Protein AF-X1PV96-F1 (afdb_monomer)

Mean predicted aligned error: 12.34 Å

Nearest PDB structures (foldseek):
  2ehb-assembly1_D  TM=5.272E-01  e=1.083E-01  Arabidopsis thaliana
  1r57-assembly1_A  TM=3.924E-01  e=1.985E-01  Staphylococcus aureus
  1p32-assembly1_B  TM=3.734E-01  e=6.278E-01  Homo sapiens

Structure (mmCIF, N/CA/C/O backbone):
data_AF-X1PV96-F1
#
_entry.id   AF-X1PV96-F1
#
loop_
_atom_site.group_PDB
_atom_site.id
_atom_site.type_symbol
_atom_site.label_atom_id
_atom_site.label_alt_id
_atom_site.label_comp_id
_atom_site.label_asym_id
_atom_site.label_entity_id
_atom_site.label_seq_id
_atom_site.pdbx_PDB_ins_code
_atom_site.Cartn_x
_atom_site.Cartn_y
_atom_site.Cartn_z
_atom_site.occupancy
_atom_site.B_iso_or_equiv
_atom_site.auth_seq_id
_atom_site.auth_comp_id
_atom_site.auth_asym_id
_atom_site.auth_atom_id
_atom_site.pdbx_PDB_model_num
ATOM 1 N N . MET A 1 1 ? -42.985 17.518 -1.057 1.00 52.91 1 MET A N 1
ATOM 2 C CA . MET A 1 1 ? -43.336 16.967 0.273 1.00 52.91 1 MET A CA 1
ATOM 3 C C . MET A 1 1 ? -44.285 15.797 0.050 1.00 52.91 1 MET A C 1
ATOM 5 O O . MET A 1 1 ? -45.274 16.001 -0.640 1.00 52.91 1 MET A O 1
ATOM 9 N N . PRO A 1 2 ? -43.955 14.586 0.529 1.00 46.47 2 PRO A N 1
ATOM 10 C CA . PRO A 1 2 ? -44.443 14.231 1.859 1.00 46.47 2 PRO A CA 1
ATOM 11 C C . PRO A 1 2 ? -43.396 13.518 2.732 1.00 46.47 2 PRO A C 1
ATOM 13 O O . PRO A 1 2 ? -42.941 12.413 2.453 1.00 46.47 2 PRO A O 1
ATOM 16 N N . LEU A 1 3 ? -43.103 14.164 3.860 1.00 42.53 3 LEU A N 1
ATOM 17 C CA . LEU A 1 3 ? -42.379 13.685 5.042 1.00 42.53 3 LEU A CA 1
ATOM 18 C C . LEU A 1 3 ? -43.178 12.608 5.811 1.00 42.53 3 LEU A C 1
ATOM 20 O O . LEU A 1 3 ? -43.416 12.738 7.008 1.00 42.53 3 LEU A O 1
ATOM 24 N N . ARG A 1 4 ? -43.664 11.564 5.128 1.00 43.56 4 ARG A N 1
ATOM 25 C CA . ARG A 1 4 ? -44.474 10.501 5.759 1.00 43.56 4 ARG A CA 1
ATOM 26 C C . ARG A 1 4 ? -43.895 9.090 5.659 1.00 43.56 4 ARG A C 1
ATOM 28 O O . ARG A 1 4 ? -44.400 8.212 6.342 1.00 43.56 4 ARG A O 1
ATOM 35 N N . ALA A 1 5 ? -42.821 8.871 4.899 1.00 43.62 5 ALA A N 1
ATOM 36 C CA . ALA A 1 5 ? -42.266 7.526 4.701 1.00 43.62 5 ALA A CA 1
ATOM 37 C C . ALA A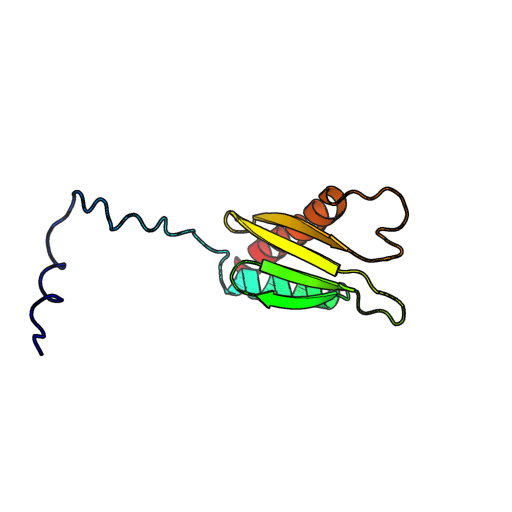 1 5 ? -41.125 7.138 5.667 1.00 43.62 5 ALA A C 1
ATOM 39 O O . ALA A 1 5 ? -40.797 5.965 5.771 1.00 43.62 5 ALA A O 1
ATOM 40 N N . ILE A 1 6 ? -40.526 8.083 6.402 1.00 46.44 6 ILE A N 1
ATOM 41 C CA . ILE A 1 6 ? -39.312 7.808 7.206 1.00 46.44 6 ILE A CA 1
ATOM 42 C C . ILE A 1 6 ? -39.639 7.385 8.658 1.00 46.44 6 ILE A C 1
ATOM 44 O O . ILE A 1 6 ? -38.775 6.915 9.390 1.00 46.44 6 ILE A O 1
ATOM 48 N N . LEU A 1 7 ? -40.902 7.477 9.088 1.00 39.41 7 LEU A N 1
ATOM 49 C CA . LEU A 1 7 ? -41.292 7.286 10.494 1.00 39.41 7 LEU A CA 1
ATOM 50 C C . LEU A 1 7 ? -41.860 5.900 10.856 1.00 39.41 7 LEU A C 1
ATOM 52 O O . LEU A 1 7 ? -42.328 5.731 11.977 1.00 39.41 7 LEU A O 1
ATOM 56 N N . GLN A 1 8 ? -41.789 4.895 9.975 1.00 43.62 8 GLN A N 1
ATOM 57 C CA . GLN A 1 8 ? -42.305 3.542 10.267 1.00 43.62 8 GLN A CA 1
ATOM 58 C C . GLN A 1 8 ? -41.254 2.425 10.395 1.00 43.62 8 GLN A C 1
ATOM 60 O O . GLN A 1 8 ? -41.626 1.289 10.667 1.00 43.62 8 GLN A O 1
ATOM 65 N N . CYS A 1 9 ? -39.952 2.723 10.324 1.00 42.25 9 CYS A N 1
ATOM 66 C CA . CYS A 1 9 ? -38.887 1.723 10.536 1.00 42.25 9 CYS A CA 1
ATOM 67 C C . CYS A 1 9 ? -38.238 1.782 11.931 1.00 42.25 9 CYS A C 1
ATOM 69 O O . CYS A 1 9 ? -37.070 1.453 12.113 1.00 42.25 9 CYS A O 1
ATOM 71 N N . ARG A 1 10 ? -38.992 2.191 12.950 1.00 45.91 10 ARG A N 1
ATOM 72 C CA . ARG A 1 10 ? -38.642 1.960 14.356 1.00 45.91 10 ARG A CA 1
ATOM 73 C C . ARG A 1 10 ? -39.819 1.238 14.978 1.00 45.91 10 ARG A C 1
ATOM 75 O O . ARG A 1 10 ? -40.777 1.930 15.283 1.00 45.91 10 ARG A O 1
ATOM 82 N N . LEU A 1 11 ? -39.776 -0.094 15.114 1.00 44.53 11 LEU A N 1
ATOM 83 C CA . LEU A 1 11 ? -40.365 -0.833 16.257 1.00 44.53 11 LEU A CA 1
ATOM 84 C C . LEU A 1 11 ? -40.535 -2.349 16.079 1.00 44.53 11 LEU A C 1
ATOM 86 O O . LEU A 1 11 ? -40.898 -2.988 17.060 1.00 44.53 11 LEU A O 1
ATOM 90 N N . SER A 1 12 ? -40.254 -2.971 14.930 1.00 40.78 12 SER A N 1
ATOM 91 C CA . SER A 1 12 ? -40.444 -4.426 14.818 1.00 40.78 12 SER A CA 1
ATOM 92 C C . SER A 1 12 ? -39.157 -5.161 14.472 1.00 40.78 12 SER A C 1
ATOM 94 O O . SER A 1 12 ? -38.564 -4.973 13.413 1.00 40.78 12 SER A O 1
ATOM 96 N N . GLN A 1 13 ? -38.718 -5.984 15.421 1.00 49.41 13 GLN A N 1
ATOM 97 C CA . GLN A 1 13 ? -37.747 -7.041 15.205 1.00 49.41 13 GLN A CA 1
ATOM 98 C C . GLN A 1 13 ? -38.187 -7.919 14.028 1.00 49.41 13 GLN A C 1
ATOM 100 O O . GLN A 1 13 ? -39.335 -8.341 13.978 1.00 49.41 13 GLN A O 1
ATOM 105 N N . ARG A 1 14 ? -37.209 -8.287 13.191 1.00 46.50 14 ARG A N 1
ATOM 106 C CA . ARG A 1 14 ? -37.218 -9.474 12.322 1.00 46.50 14 ARG A CA 1
ATOM 107 C C . ARG A 1 14 ? -38.298 -9.498 11.226 1.00 46.50 14 ARG A C 1
ATOM 109 O O . ARG A 1 14 ? -39.421 -9.901 11.477 1.00 46.50 14 ARG A O 1
ATOM 116 N N . ILE A 1 15 ? -37.855 -9.252 9.985 1.00 46.34 15 ILE A N 1
ATOM 117 C CA . ILE A 1 15 ? -37.934 -10.172 8.821 1.00 46.34 15 ILE A CA 1
ATOM 118 C C . ILE A 1 15 ? -38.184 -9.422 7.495 1.00 46.34 15 ILE A C 1
ATOM 120 O O . ILE A 1 15 ? -39.180 -8.735 7.319 1.00 46.34 15 ILE A O 1
ATOM 124 N N . GLN A 1 16 ? -37.251 -9.652 6.560 1.00 41.25 16 GLN A N 1
ATOM 125 C CA . GLN A 1 16 ? -37.386 -9.585 5.097 1.00 41.25 16 GLN A CA 1
ATOM 126 C C . GLN A 1 16 ? -37.761 -8.241 4.461 1.00 41.25 16 GLN A C 1
ATOM 128 O O . GLN A 1 16 ? -38.862 -8.052 3.957 1.00 41.25 16 GLN A O 1
ATOM 133 N N . CYS A 1 17 ? -36.761 -7.379 4.293 1.00 41.53 17 CYS A N 1
ATOM 134 C CA . CYS A 1 17 ? -36.670 -6.621 3.051 1.00 41.53 17 CYS A CA 1
ATOM 135 C C . CYS A 1 17 ? -35.576 -7.271 2.199 1.00 41.53 17 CYS A C 1
ATOM 137 O O . CYS A 1 17 ? -34.401 -7.198 2.553 1.00 41.53 17 CYS A O 1
ATOM 139 N N . SER A 1 18 ? -35.949 -7.909 1.088 1.00 47.19 18 SER A N 1
ATOM 140 C CA . SER A 1 18 ? -34.992 -8.492 0.136 1.00 47.19 18 SER 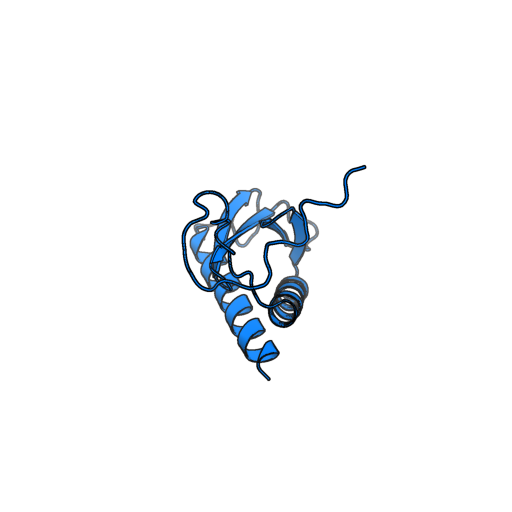A CA 1
ATOM 141 C C . SER A 1 18 ? -34.204 -7.448 -0.666 1.00 47.19 18 SER A C 1
ATOM 143 O O . SER A 1 18 ? -33.433 -7.799 -1.551 1.00 47.19 18 SER A O 1
ATOM 145 N N . GLN A 1 19 ? -34.425 -6.162 -0.375 1.00 45.25 19 GLN A N 1
ATOM 146 C CA . GLN A 1 19 ? -33.728 -5.008 -0.945 1.00 45.25 19 GLN A CA 1
ATOM 147 C C . GLN A 1 19 ? -32.864 -4.260 0.083 1.00 45.25 19 GLN A C 1
ATOM 149 O O . GLN A 1 19 ? -32.216 -3.293 -0.289 1.00 45.25 19 GLN A O 1
ATOM 154 N N . CYS A 1 20 ? -32.835 -4.684 1.355 1.00 47.09 20 CYS A N 1
ATOM 155 C CA . CYS A 1 20 ? -31.977 -4.075 2.385 1.00 47.09 20 CYS A CA 1
ATOM 156 C C . CYS A 1 20 ? -30.724 -4.904 2.696 1.00 47.09 20 CYS A C 1
ATOM 158 O O . CYS A 1 20 ? -30.032 -4.618 3.668 1.00 47.09 20 CYS A O 1
ATOM 160 N N . TRP A 1 21 ? -30.427 -5.923 1.889 1.00 43.84 21 TRP A N 1
ATOM 161 C CA . TRP A 1 21 ? -29.127 -6.590 1.902 1.00 43.84 21 TRP A CA 1
ATOM 162 C C . TRP A 1 21 ? -28.155 -5.827 1.004 1.00 43.84 21 TRP A C 1
ATOM 164 O O . TRP A 1 21 ? -27.595 -6.384 0.065 1.00 43.84 21 TRP A O 1
ATOM 174 N N . GLU A 1 22 ? -27.953 -4.540 1.281 1.00 48.25 22 GLU A N 1
ATOM 175 C CA . GLU A 1 22 ? -26.602 -4.037 1.070 1.00 48.25 22 GLU A CA 1
ATOM 176 C C . GLU A 1 22 ? -25.760 -4.878 2.026 1.00 48.25 22 GLU A C 1
ATOM 178 O O . GLU A 1 22 ? -25.922 -4.789 3.244 1.00 48.25 22 GLU A O 1
ATOM 183 N N . GLU A 1 23 ? -24.995 -5.822 1.472 1.00 48.72 23 GLU A N 1
ATOM 184 C CA . GLU A 1 23 ? -23.882 -6.428 2.184 1.00 48.72 23 GLU A CA 1
ATOM 185 C C . GLU A 1 23 ? -23.115 -5.250 2.765 1.00 48.72 23 GLU A C 1
ATOM 187 O O . GLU A 1 23 ? -22.474 -4.499 2.029 1.00 48.72 23 GLU A O 1
ATOM 192 N N . VAL A 1 24 ? -23.280 -5.012 4.067 1.00 51.75 24 VAL A N 1
ATOM 193 C CA . VAL A 1 24 ? -22.445 -4.065 4.784 1.00 51.75 24 VAL A CA 1
ATOM 194 C C . VAL A 1 24 ? -21.078 -4.717 4.718 1.00 51.75 24 VAL A C 1
ATOM 196 O O . VAL A 1 24 ? -20.769 -5.590 5.525 1.00 51.75 24 VAL A O 1
ATOM 199 N N . LYS A 1 25 ? -20.319 -4.403 3.664 1.00 55.06 25 LYS A N 1
ATOM 200 C CA . LYS A 1 25 ? -18.908 -4.737 3.597 1.00 55.06 25 LYS A CA 1
ATOM 201 C C . LYS A 1 25 ? -18.318 -4.035 4.801 1.00 55.06 25 LYS A C 1
ATOM 203 O O . LYS A 1 25 ? -18.283 -2.810 4.845 1.00 55.06 25 LYS A O 1
ATOM 208 N N . GLU A 1 26 ? -17.981 -4.815 5.817 1.00 66.31 26 GLU A N 1
ATOM 209 C CA . GLU A 1 26 ? -17.186 -4.314 6.920 1.00 66.31 26 GLU A CA 1
ATOM 210 C C . GLU A 1 26 ? -15.860 -3.870 6.303 1.00 66.31 26 GLU A C 1
ATOM 212 O O . GLU A 1 26 ? -15.109 -4.680 5.769 1.00 66.31 26 GLU A O 1
ATOM 217 N N . GLU A 1 27 ? -15.652 -2.558 6.247 1.00 75.75 27 GLU A N 1
ATOM 218 C CA . GLU A 1 27 ? -14.396 -1.958 5.815 1.00 75.75 27 GLU A CA 1
ATOM 219 C C . GLU A 1 27 ? -13.410 -1.982 6.987 1.00 75.75 27 GLU A C 1
ATOM 221 O O . GLU A 1 27 ? -13.820 -1.959 8.154 1.00 75.75 27 GLU A O 1
ATOM 226 N N . MET A 1 28 ? -12.112 -1.996 6.682 1.00 82.81 28 MET A N 1
ATOM 227 C CA . MET A 1 28 ? -11.050 -1.796 7.665 1.00 82.81 28 MET A CA 1
ATOM 228 C C . MET A 1 28 ? -11.358 -0.594 8.566 1.00 82.81 28 MET A C 1
ATOM 230 O O . MET A 1 28 ? -11.721 0.490 8.096 1.00 82.81 28 MET A O 1
ATOM 234 N N . ASP A 1 29 ? -11.166 -0.778 9.876 1.00 87.12 29 ASP A N 1
ATOM 235 C CA . ASP A 1 29 ? -11.392 0.269 10.87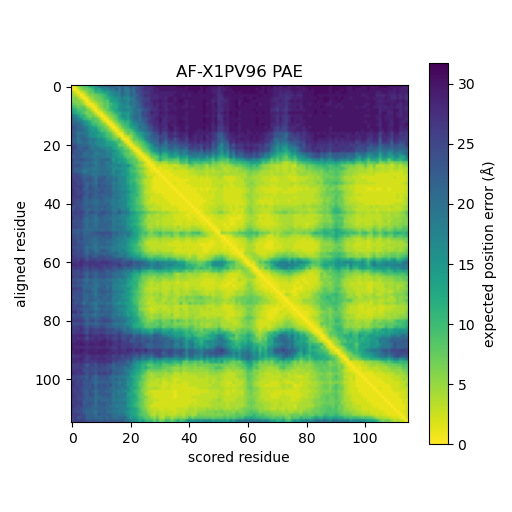2 1.00 87.12 29 ASP A CA 1
ATOM 236 C C . ASP A 1 29 ? -10.661 1.577 10.480 1.00 87.12 29 ASP A C 1
ATOM 238 O O . ASP A 1 29 ? -9.486 1.532 10.103 1.00 87.12 29 ASP A O 1
ATOM 242 N N . PRO A 1 30 ? -11.289 2.766 10.587 1.00 87.50 30 PRO A N 1
ATOM 243 C CA . PRO A 1 30 ? -10.678 4.018 10.137 1.00 87.50 30 PRO A CA 1
ATOM 244 C C . PRO A 1 30 ? -9.336 4.363 10.802 1.00 87.50 30 PRO A C 1
ATOM 246 O O . PRO A 1 30 ? -8.470 4.962 10.154 1.00 87.50 30 PRO A O 1
ATOM 249 N N . LYS A 1 31 ? -9.133 4.000 12.079 1.00 89.12 31 LYS A N 1
ATOM 250 C CA . LYS A 1 31 ? -7.854 4.208 12.783 1.00 89.12 31 LYS A CA 1
ATOM 251 C C . LYS A 1 31 ? -6.801 3.259 12.212 1.00 89.12 31 LYS A C 1
ATOM 253 O O . LYS A 1 31 ? -5.691 3.703 11.906 1.00 89.12 31 LYS A O 1
ATOM 258 N N . ALA A 1 32 ? -7.159 1.993 12.000 1.00 88.81 32 ALA A N 1
ATOM 259 C CA . ALA A 1 32 ? -6.293 1.009 11.354 1.00 88.81 32 ALA A CA 1
ATOM 260 C C . ALA A 1 32 ? -5.932 1.433 9.920 1.00 88.81 32 ALA A C 1
ATOM 262 O O . ALA A 1 32 ? -4.753 1.448 9.557 1.00 88.81 32 ALA A O 1
ATOM 263 N N . LYS A 1 33 ? -6.912 1.875 9.124 1.00 89.06 33 LYS A N 1
ATOM 264 C CA . LYS A 1 33 ? -6.705 2.383 7.760 1.00 89.06 33 LYS A CA 1
ATOM 265 C C . LYS A 1 33 ? -5.731 3.562 7.750 1.00 89.06 33 LYS A C 1
ATOM 267 O O . LYS A 1 33 ? -4.814 3.602 6.931 1.00 89.06 33 LYS A O 1
ATOM 272 N N . GLY A 1 34 ? -5.861 4.489 8.699 1.00 89.75 34 GLY A N 1
ATOM 273 C CA . GLY A 1 34 ? -4.933 5.610 8.863 1.00 89.75 34 GLY A CA 1
ATOM 274 C C . GLY A 1 34 ? -3.477 5.175 9.089 1.00 89.75 34 GLY A C 1
ATOM 275 O O . GLY A 1 34 ? -2.572 5.658 8.399 1.00 89.75 34 GLY A O 1
ATOM 276 N N . GLU A 1 35 ? -3.232 4.238 10.010 1.00 92.25 35 GLU A N 1
ATOM 277 C CA . GLU A 1 35 ? -1.878 3.716 10.266 1.00 92.25 35 GLU A CA 1
ATOM 278 C C . GLU A 1 35 ? -1.336 2.904 9.079 1.00 92.25 35 GLU A C 1
ATOM 280 O O . GLU A 1 35 ? -0.153 3.006 8.739 1.00 92.25 35 GLU A O 1
ATOM 285 N N . PHE A 1 36 ? -2.199 2.178 8.371 1.00 93.19 36 PHE A N 1
ATOM 286 C CA . PHE A 1 36 ? -1.829 1.438 7.168 1.00 93.19 36 PHE A CA 1
ATOM 287 C C . PHE A 1 36 ? -1.347 2.367 6.042 1.00 93.19 36 PHE A C 1
ATOM 289 O O . PHE A 1 36 ? -0.250 2.184 5.502 1.00 93.19 36 PHE A O 1
ATOM 296 N N . LEU A 1 37 ? -2.102 3.426 5.732 1.00 91.50 37 LEU A N 1
ATOM 297 C CA . LEU A 1 37 ? -1.723 4.422 4.719 1.00 91.50 37 LEU A CA 1
ATOM 298 C C . LEU A 1 37 ? -0.416 5.144 5.082 1.00 91.50 37 LEU A C 1
ATOM 300 O O . LEU A 1 37 ? 0.445 5.409 4.231 1.00 91.50 37 LEU A O 1
ATOM 304 N N . LYS A 1 38 ? -0.223 5.430 6.369 1.00 91.31 38 LYS A N 1
ATOM 305 C CA . LYS A 1 38 ? 1.021 6.003 6.888 1.00 91.31 38 LYS A CA 1
ATOM 306 C C . LYS A 1 38 ? 2.192 5.037 6.716 1.00 91.31 38 LYS A C 1
ATOM 308 O O . LYS A 1 38 ? 3.255 5.460 6.256 1.00 91.31 38 LYS A O 1
ATOM 313 N N . LYS A 1 39 ? 2.007 3.745 7.000 1.00 90.88 39 LYS A N 1
ATOM 314 C CA . LYS A 1 39 ? 3.026 2.706 6.790 1.00 90.88 39 LYS A CA 1
ATOM 315 C C . LYS A 1 39 ? 3.419 2.595 5.317 1.00 90.88 39 LYS A C 1
ATOM 317 O O . LYS A 1 39 ? 4.613 2.572 5.013 1.00 90.88 39 LYS A O 1
ATOM 322 N N . ILE A 1 40 ? 2.451 2.593 4.399 1.00 89.56 40 ILE A N 1
ATOM 323 C CA . ILE A 1 40 ? 2.711 2.605 2.950 1.00 89.56 40 ILE A CA 1
ATOM 324 C C . ILE A 1 40 ? 3.543 3.837 2.559 1.00 89.56 40 ILE A C 1
ATOM 326 O O . ILE A 1 40 ? 4.541 3.723 1.843 1.00 89.56 40 ILE A O 1
ATOM 330 N N . SER A 1 41 ? 3.178 5.012 3.079 1.00 88.88 41 SER A N 1
ATOM 331 C CA . SER A 1 41 ? 3.896 6.261 2.805 1.00 88.88 41 SER A CA 1
ATOM 332 C C . SER A 1 41 ? 5.337 6.252 3.326 1.00 88.88 41 SER A C 1
ATOM 334 O O . SER A 1 41 ? 6.243 6.689 2.614 1.00 88.88 41 SER A O 1
ATOM 336 N N . ILE A 1 42 ? 5.569 5.728 4.536 1.00 88.44 42 ILE A N 1
ATOM 337 C CA . ILE A 1 42 ? 6.906 5.593 5.144 1.00 88.44 42 ILE A CA 1
ATOM 338 C C . ILE A 1 42 ? 7.797 4.653 4.326 1.00 88.44 42 ILE A C 1
ATOM 340 O O . ILE A 1 42 ? 8.983 4.924 4.157 1.00 88.44 42 ILE A O 1
ATOM 344 N N . ASN A 1 43 ? 7.223 3.592 3.756 1.00 86.00 43 ASN A N 1
ATOM 345 C CA . ASN A 1 43 ? 7.934 2.670 2.866 1.00 86.00 43 ASN A CA 1
ATOM 346 C C . ASN A 1 43 ? 8.211 3.253 1.467 1.00 86.00 43 ASN A C 1
ATOM 348 O O . ASN A 1 43 ? 8.654 2.536 0.570 1.00 86.00 43 ASN A O 1
ATOM 352 N N . GLY A 1 44 ? 7.980 4.553 1.271 1.00 85.25 44 GLY A N 1
ATOM 353 C CA . GLY A 1 44 ? 8.382 5.265 0.068 1.00 85.25 44 GLY A CA 1
ATOM 354 C C . GLY A 1 44 ? 7.387 5.153 -1.076 1.00 85.25 44 GLY A C 1
ATOM 355 O O . GLY A 1 44 ? 7.794 5.298 -2.222 1.00 85.25 44 GLY A O 1
ATOM 356 N N . PHE A 1 45 ? 6.099 4.929 -0.807 1.00 87.19 45 PHE A N 1
ATOM 357 C CA . PHE A 1 45 ? 5.052 4.965 -1.831 1.00 87.19 45 PHE A CA 1
ATOM 358 C C . PHE A 1 45 ? 4.228 6.256 -1.740 1.00 87.19 45 PHE A C 1
ATOM 360 O O . PHE A 1 45 ? 3.955 6.786 -0.661 1.00 87.19 45 PHE A O 1
ATOM 367 N N . SER A 1 46 ? 3.860 6.842 -2.875 1.00 88.81 46 SER A N 1
ATOM 368 C CA . SER A 1 46 ? 2.718 7.752 -2.959 1.00 88.81 46 SER A CA 1
ATOM 369 C C . SER A 1 46 ? 1.448 6.934 -3.158 1.00 88.81 46 SER A C 1
ATOM 371 O O . SER A 1 46 ? 1.484 5.847 -3.737 1.00 88.81 46 SER A O 1
ATOM 373 N N . ILE A 1 47 ? 0.347 7.448 -2.622 1.00 91.25 47 ILE A N 1
ATOM 374 C CA . ILE A 1 47 ? -0.935 6.757 -2.558 1.00 91.25 47 ILE A CA 1
ATOM 375 C C . ILE A 1 47 ? -1.951 7.630 -3.276 1.00 91.25 47 ILE A C 1
ATOM 377 O O . ILE A 1 47 ? -2.046 8.825 -2.998 1.00 91.25 47 ILE A O 1
ATOM 381 N N . GLU A 1 48 ? -2.689 7.033 -4.196 1.00 91.50 48 GLU A N 1
ATOM 382 C CA . GLU A 1 48 ? -3.881 7.615 -4.792 1.00 91.50 48 GLU A CA 1
ATOM 383 C C . GLU A 1 48 ? -5.058 6.692 -4.481 1.00 91.50 48 GLU A C 1
ATOM 385 O O . GLU A 1 48 ? -5.068 5.536 -4.896 1.00 91.50 48 GLU A O 1
ATOM 390 N N . GLU A 1 49 ? -6.023 7.194 -3.717 1.00 89.81 49 GLU A N 1
ATOM 391 C CA . GLU A 1 49 ? -7.230 6.466 -3.329 1.00 89.81 49 GLU A CA 1
ATOM 392 C C . GLU A 1 49 ? -8.373 6.813 -4.284 1.00 89.81 49 GLU A C 1
ATOM 394 O O . GLU A 1 49 ? -8.631 7.989 -4.557 1.00 89.81 49 GLU A O 1
ATOM 399 N N . ARG A 1 50 ? -9.031 5.783 -4.820 1.00 85.88 50 ARG A N 1
ATOM 400 C CA . ARG A 1 50 ? -10.233 5.901 -5.650 1.00 85.88 50 ARG A CA 1
ATOM 401 C C . ARG A 1 50 ? -11.195 4.785 -5.273 1.00 85.88 50 ARG A C 1
ATOM 403 O O . ARG A 1 50 ? -10.880 3.614 -5.477 1.00 85.88 50 ARG A O 1
ATOM 4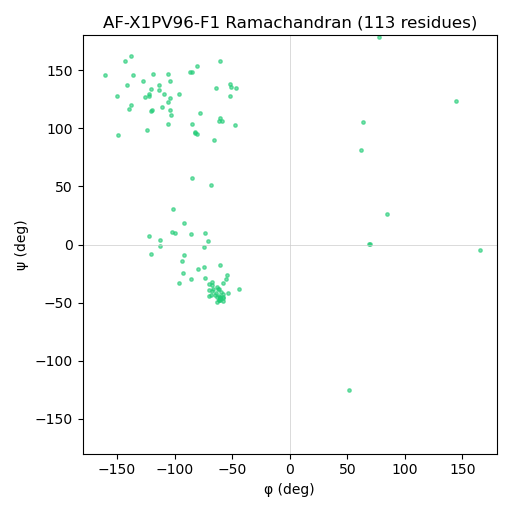10 N N . ASP A 1 51 ? -12.358 5.160 -4.751 1.00 81.69 51 ASP A N 1
ATOM 411 C CA . ASP A 1 51 ? -13.370 4.220 -4.262 1.00 81.69 51 ASP A CA 1
ATOM 412 C C . ASP A 1 51 ? -12.738 3.215 -3.269 1.00 81.69 51 ASP A C 1
ATOM 414 O O . ASP A 1 51 ? -12.068 3.633 -2.327 1.00 81.69 51 ASP A O 1
ATOM 418 N N . ASN A 1 52 ? -12.866 1.904 -3.502 1.00 79.75 52 ASN A N 1
ATOM 419 C CA . ASN A 1 52 ? -12.262 0.843 -2.676 1.00 79.75 52 ASN A CA 1
ATOM 420 C C . ASN A 1 52 ? -10.876 0.390 -3.170 1.00 79.75 52 ASN A C 1
ATOM 422 O O . ASN A 1 52 ? -10.398 -0.697 -2.836 1.00 79.75 52 ASN A O 1
ATOM 426 N N . THR A 1 53 ? -10.231 1.208 -4.000 1.00 87.00 53 THR A N 1
ATOM 427 C CA . THR A 1 53 ? -8.969 0.871 -4.655 1.00 87.00 53 THR A CA 1
ATOM 428 C C . THR A 1 53 ? -7.879 1.867 -4.272 1.00 87.00 53 THR A C 1
ATOM 430 O O . THR A 1 53 ? -8.063 3.083 -4.349 1.00 87.00 53 THR A O 1
ATOM 433 N N . LEU A 1 54 ? -6.697 1.364 -3.918 1.00 90.75 54 LEU A N 1
ATOM 434 C CA . LEU A 1 54 ? -5.501 2.174 -3.709 1.00 90.75 54 LEU A CA 1
ATOM 435 C C . LEU A 1 54 ? -4.504 1.932 -4.834 1.00 90.75 54 LEU A C 1
ATOM 437 O O . LEU A 1 54 ? -4.127 0.802 -5.141 1.00 90.75 54 LEU A O 1
ATOM 441 N N . THR A 1 55 ? -4.030 3.017 -5.426 1.00 89.69 55 THR A N 1
ATOM 442 C CA . THR A 1 55 ? -2.956 3.007 -6.410 1.00 89.69 55 THR A CA 1
ATOM 443 C C . THR A 1 55 ? -1.673 3.498 -5.756 1.00 89.69 55 THR A C 1
ATOM 445 O O . THR A 1 55 ? -1.572 4.640 -5.310 1.00 89.69 55 THR A O 1
ATOM 448 N N . LEU A 1 56 ? -0.683 2.615 -5.682 1.00 88.25 56 LEU A N 1
ATOM 449 C CA . LEU A 1 56 ? 0.601 2.830 -5.035 1.00 88.25 56 LEU A CA 1
ATOM 450 C C . LEU A 1 56 ? 1.678 3.068 -6.086 1.00 88.25 56 LEU A C 1
ATOM 452 O O . LEU A 1 56 ? 1.889 2.233 -6.971 1.00 88.25 56 LEU A O 1
ATOM 456 N N . ARG A 1 57 ? 2.409 4.176 -5.961 1.00 86.38 57 ARG A N 1
ATOM 457 C CA . ARG A 1 57 ? 3.536 4.497 -6.848 1.00 86.38 57 ARG A CA 1
ATOM 458 C C . ARG A 1 57 ? 4.810 4.680 -6.033 1.00 86.38 57 ARG A C 1
ATOM 460 O O . ARG A 1 57 ? 4.797 5.441 -5.068 1.00 86.38 57 ARG A O 1
ATOM 467 N N . PRO A 1 58 ? 5.921 4.004 -6.362 1.00 83.25 58 PRO A N 1
ATOM 468 C CA . PRO A 1 58 ? 7.166 4.203 -5.640 1.00 83.25 58 PRO A CA 1
ATOM 469 C C . PRO A 1 58 ? 7.665 5.636 -5.840 1.00 83.25 58 PRO A C 1
ATOM 471 O O . PRO A 1 58 ? 7.717 6.143 -6.959 1.00 83.25 58 PRO A O 1
ATOM 474 N N . ARG A 1 59 ? 8.092 6.279 -4.759 1.00 79.69 59 ARG A N 1
ATOM 475 C CA . ARG A 1 59 ? 8.741 7.588 -4.780 1.00 79.69 59 ARG A CA 1
ATOM 476 C C . ARG A 1 59 ? 10.207 7.378 -5.149 1.00 79.69 59 ARG A C 1
ATOM 478 O O . ARG A 1 59 ? 11.038 7.060 -4.305 1.00 79.69 59 ARG A O 1
ATOM 485 N N . GLY A 1 60 ? 10.521 7.514 -6.430 1.00 71.44 60 GLY A N 1
ATOM 486 C CA . GLY A 1 60 ? 11.884 7.442 -6.949 1.00 71.44 60 GLY A CA 1
ATOM 487 C C . GLY A 1 60 ? 11.969 8.100 -8.320 1.00 71.44 60 GLY A C 1
ATOM 488 O O . GLY A 1 60 ? 11.020 8.020 -9.093 1.00 71.44 60 GLY A O 1
ATOM 489 N N . ALA A 1 61 ? 13.100 8.742 -8.624 1.00 57.22 61 ALA A N 1
ATOM 490 C CA . ALA A 1 61 ? 13.273 9.570 -9.824 1.00 57.22 61 ALA A CA 1
ATOM 491 C C . ALA A 1 61 ? 13.088 8.812 -11.159 1.00 57.22 61 ALA A C 1
ATOM 493 O O . ALA A 1 61 ? 12.849 9.435 -12.186 1.00 57.22 61 ALA A O 1
ATOM 494 N N . GLU A 1 62 ? 13.152 7.476 -11.141 1.00 58.38 62 GLU A N 1
ATOM 495 C CA . GLU A 1 62 ? 13.015 6.608 -12.322 1.00 58.38 62 GLU A CA 1
ATOM 496 C C . GLU A 1 62 ? 11.872 5.581 -12.191 1.00 58.38 62 GLU A C 1
ATOM 498 O O . GLU A 1 62 ? 11.726 4.675 -13.016 1.00 58.38 62 GLU A O 1
ATOM 503 N N . ALA A 1 63 ? 11.053 5.684 -11.140 1.00 66.12 63 ALA A N 1
ATOM 504 C CA . ALA A 1 63 ? 9.993 4.722 -10.875 1.00 66.12 63 ALA A CA 1
ATOM 505 C C . ALA A 1 63 ? 8.750 5.042 -11.717 1.00 66.12 63 ALA A C 1
ATOM 507 O O . ALA A 1 63 ? 7.908 5.848 -11.341 1.00 66.12 63 ALA A O 1
ATOM 508 N N . THR A 1 64 ? 8.607 4.358 -12.851 1.00 73.25 64 THR A N 1
ATOM 509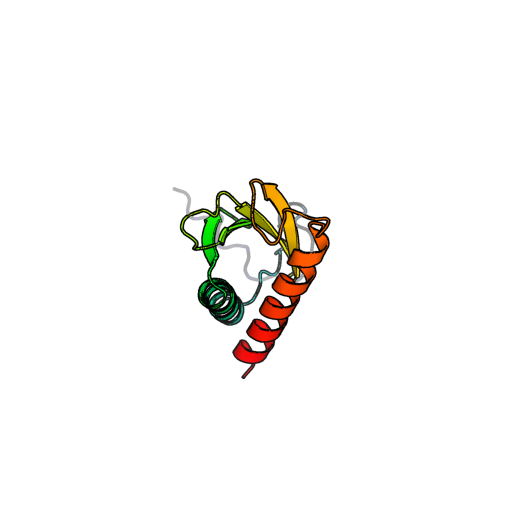 C CA . THR A 1 64 ? 7.376 4.375 -13.673 1.00 73.25 64 THR A CA 1
ATOM 510 C C . THR A 1 64 ? 6.347 3.347 -13.211 1.00 73.25 64 THR A C 1
ATOM 512 O O . THR A 1 64 ? 5.384 3.065 -13.919 1.00 73.25 64 THR A O 1
ATOM 515 N N . ALA A 1 65 ? 6.591 2.715 -12.063 1.00 77.81 65 ALA A N 1
ATOM 516 C CA . ALA A 1 65 ? 5.787 1.602 -11.614 1.00 77.81 65 ALA A CA 1
ATOM 517 C C . ALA A 1 65 ? 4.560 2.029 -10.830 1.00 77.81 65 ALA A C 1
ATOM 519 O O . ALA A 1 65 ? 4.571 3.007 -10.086 1.00 77.81 65 ALA A O 1
ATOM 520 N N . GLU A 1 66 ? 3.526 1.220 -10.970 1.00 82.19 66 GLU A N 1
ATOM 521 C CA . GLU A 1 66 ? 2.237 1.433 -10.348 1.00 82.19 66 GLU A CA 1
ATOM 522 C C . GLU A 1 66 ? 1.685 0.087 -9.896 1.00 82.19 66 GLU A C 1
ATOM 524 O O . GLU A 1 66 ? 1.801 -0.912 -10.612 1.00 82.19 66 GLU A O 1
ATOM 529 N N . ILE A 1 67 ? 1.119 0.056 -8.694 1.00 84.25 67 ILE A N 1
ATOM 530 C CA . ILE A 1 67 ? 0.474 -1.120 -8.115 1.00 84.25 67 ILE A CA 1
ATOM 531 C C . ILE A 1 67 ? -0.923 -0.716 -7.706 1.00 84.25 67 ILE A C 1
ATOM 533 O O . ILE A 1 67 ? -1.089 0.231 -6.949 1.00 84.25 67 ILE A O 1
ATOM 537 N N . THR A 1 68 ? -1.914 -1.453 -8.169 1.00 87.06 68 THR A N 1
ATOM 538 C CA . THR A 1 68 ? -3.304 -1.234 -7.793 1.00 87.06 68 THR A CA 1
ATOM 539 C C . THR A 1 68 ? -3.702 -2.343 -6.836 1.00 87.06 68 THR A C 1
ATOM 541 O O . THR A 1 68 ? -3.555 -3.523 -7.172 1.00 87.06 68 THR A O 1
ATOM 544 N N . ILE A 1 69 ? -4.155 -1.969 -5.643 1.00 89.44 69 ILE A N 1
ATOM 545 C CA . ILE A 1 69 ? -4.666 -2.882 -4.624 1.00 89.44 69 ILE A CA 1
ATOM 546 C C . ILE A 1 69 ? -6.124 -2.557 -4.315 1.00 89.44 69 ILE A C 1
ATOM 548 O O . ILE A 1 69 ? -6.526 -1.400 -4.358 1.00 89.44 69 ILE A O 1
ATOM 552 N N . GLU A 1 70 ? -6.898 -3.581 -3.999 1.00 90.25 70 GLU A N 1
ATOM 553 C CA . GLU A 1 70 ? -8.310 -3.492 -3.640 1.00 90.25 70 GLU A CA 1
ATOM 554 C C . GLU A 1 70 ? -8.533 -4.220 -2.315 1.00 90.25 70 GLU A C 1
ATOM 556 O O . GLU A 1 70 ? -7.940 -5.280 -2.080 1.00 90.25 70 GLU A O 1
ATOM 561 N N . GLU A 1 71 ? -9.374 -3.649 -1.460 1.00 87.62 71 GLU A N 1
ATOM 562 C CA . GLU A 1 71 ? -9.815 -4.291 -0.225 1.00 87.62 71 GLU A CA 1
ATOM 563 C C . GLU A 1 71 ? -10.899 -5.328 -0.547 1.00 87.62 71 GLU A C 1
ATOM 565 O O . GLU A 1 71 ? -11.984 -4.996 -1.033 1.00 87.62 71 GLU A O 1
ATOM 570 N N . VAL A 1 72 ? -10.579 -6.605 -0.332 1.00 86.31 72 VAL A N 1
ATOM 571 C CA . VAL A 1 72 ? -11.484 -7.725 -0.651 1.00 86.31 72 VAL A CA 1
ATOM 572 C C . VAL A 1 72 ? -12.282 -8.185 0.565 1.00 86.31 72 VAL A C 1
ATOM 574 O O . VAL A 1 72 ? -13.435 -8.583 0.414 1.00 86.31 72 VAL A O 1
ATOM 577 N N . GLU A 1 73 ? -11.676 -8.094 1.744 1.00 83.81 73 GLU A N 1
ATOM 578 C CA . GLU A 1 73 ? -12.245 -8.342 3.071 1.00 83.81 73 GLU A CA 1
ATOM 579 C C . GLU A 1 73 ? -11.623 -7.303 4.020 1.00 83.81 73 GLU A C 1
ATOM 581 O O . GLU A 1 73 ? -10.545 -6.792 3.691 1.00 83.81 73 GLU A O 1
ATOM 586 N N . PRO A 1 74 ? -12.248 -6.983 5.168 1.00 81.12 74 PRO A N 1
ATOM 587 C CA . PRO A 1 74 ? -11.656 -6.056 6.127 1.00 81.12 74 PRO A CA 1
ATOM 588 C C . PRO A 1 74 ? -10.225 -6.478 6.468 1.00 81.12 74 PRO A C 1
ATOM 590 O O . PRO A 1 74 ? -9.963 -7.637 6.790 1.00 81.12 74 PRO A O 1
ATOM 593 N N . ASP A 1 75 ? -9.296 -5.531 6.333 1.00 82.75 75 ASP A N 1
ATOM 594 C CA . ASP A 1 75 ? -7.851 -5.700 6.552 1.00 82.75 75 ASP A CA 1
ATOM 595 C C . ASP A 1 75 ? -7.116 -6.591 5.529 1.00 82.75 75 ASP A C 1
ATOM 597 O O . ASP A 1 75 ? -5.891 -6.752 5.613 1.00 82.75 75 ASP A O 1
ATOM 601 N N . VAL A 1 76 ? -7.821 -7.132 4.528 1.00 85.69 76 VAL A N 1
ATOM 602 C CA . VAL A 1 76 ? -7.263 -8.007 3.489 1.00 85.69 76 VAL A CA 1
ATOM 603 C C . VAL A 1 76 ? -7.250 -7.308 2.135 1.00 85.69 76 VAL A C 1
ATOM 605 O O . VAL A 1 76 ? -8.277 -7.003 1.525 1.00 85.69 76 VAL A O 1
ATOM 608 N N . TRP A 1 77 ? -6.045 -7.148 1.600 1.00 87.56 77 TRP A N 1
ATOM 609 C CA . TRP A 1 77 ? -5.782 -6.423 0.365 1.00 87.56 77 TRP A CA 1
ATOM 610 C C . TRP A 1 77 ? -5.289 -7.353 -0.742 1.00 87.56 77 TRP A C 1
ATOM 612 O O . TRP A 1 77 ? -4.362 -8.148 -0.553 1.00 87.56 77 TRP A O 1
ATOM 622 N N . ARG A 1 78 ? -5.863 -7.213 -1.937 1.00 87.25 78 ARG A N 1
ATOM 623 C CA . ARG A 1 78 ? -5.485 -7.961 -3.144 1.00 87.25 78 ARG A CA 1
ATOM 624 C C . ARG A 1 78 ? -4.883 -7.031 -4.187 1.00 87.25 78 ARG A C 1
ATOM 626 O O . ARG A 1 78 ? -5.427 -5.967 -4.450 1.00 87.25 78 ARG A O 1
ATOM 633 N N . ALA A 1 79 ? -3.802 -7.443 -4.841 1.00 84.81 79 ALA A N 1
ATOM 634 C CA . ALA A 1 79 ? -3.188 -6.692 -5.928 1.00 84.81 79 ALA A CA 1
ATOM 635 C C . ALA A 1 79 ? -3.878 -7.013 -7.261 1.00 84.81 79 ALA A C 1
ATOM 637 O O . ALA A 1 79 ? -3.639 -8.048 -7.892 1.00 84.81 79 ALA A O 1
ATOM 638 N N . THR A 1 80 ? -4.721 -6.096 -7.724 1.00 84.06 80 THR A N 1
ATOM 639 C CA . THR A 1 80 ? -5.499 -6.226 -8.964 1.00 84.06 80 THR A CA 1
ATOM 640 C C . THR A 1 80 ? -4.711 -5.773 -10.194 1.00 84.06 80 THR A C 1
ATOM 642 O O . THR A 1 80 ? -4.868 -6.334 -11.284 1.00 84.06 80 THR A O 1
ATOM 645 N N . GLY A 1 81 ? -3.789 -4.823 -10.020 1.00 76.19 81 GLY A N 1
ATOM 646 C CA . GLY A 1 81 ? -3.010 -4.218 -11.098 1.00 76.19 81 GLY A CA 1
ATOM 647 C C . GLY A 1 81 ? -1.531 -4.077 -10.757 1.00 76.19 81 GLY A C 1
ATOM 648 O O . GLY A 1 81 ? -1.151 -3.849 -9.612 1.00 76.19 81 GLY A O 1
ATOM 649 N N . ALA A 1 82 ? -0.680 -4.222 -11.771 1.00 77.38 82 ALA A N 1
ATOM 650 C CA . ALA A 1 82 ? 0.730 -3.863 -11.687 1.00 77.38 82 ALA A CA 1
ATOM 651 C C . ALA A 1 82 ? 1.221 -3.427 -13.070 1.00 77.38 82 ALA A C 1
ATOM 653 O O . ALA A 1 82 ? 1.032 -4.16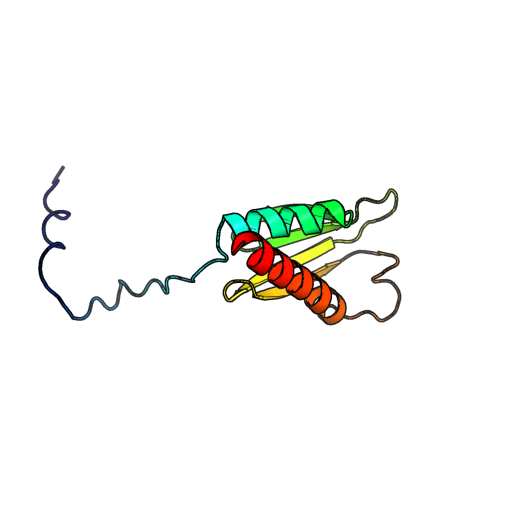5 -14.043 1.00 77.38 82 ALA A O 1
ATOM 654 N N . ALA A 1 83 ? 1.846 -2.257 -13.148 1.00 74.88 83 ALA A N 1
ATOM 655 C CA . ALA A 1 83 ? 2.371 -1.671 -14.376 1.00 74.88 83 ALA A CA 1
ATOM 656 C C . ALA A 1 83 ? 3.757 -1.045 -14.154 1.00 74.88 83 ALA A C 1
ATOM 658 O O . ALA A 1 83 ? 4.161 -0.775 -13.025 1.00 74.88 83 ALA A O 1
ATOM 659 N N . GLY A 1 84 ? 4.479 -0.808 -15.254 1.00 70.38 84 GLY A N 1
ATOM 660 C CA . GLY A 1 84 ? 5.751 -0.083 -15.268 1.00 70.38 84 GLY A CA 1
ATOM 661 C C . GLY A 1 84 ? 6.977 -0.874 -14.803 1.00 70.38 84 GLY A C 1
ATOM 662 O O . GLY A 1 84 ? 6.914 -2.055 -14.451 1.00 70.38 84 GLY A O 1
ATOM 663 N N . ARG A 1 85 ? 8.143 -0.215 -14.847 1.00 62.28 85 ARG A N 1
ATOM 664 C CA . ARG A 1 85 ? 9.433 -0.820 -14.491 1.00 62.28 85 ARG A CA 1
ATOM 665 C C . ARG A 1 85 ? 9.881 -0.287 -13.135 1.00 62.28 85 ARG A C 1
ATOM 667 O O . ARG A 1 85 ? 10.369 0.829 -13.023 1.00 62.28 85 ARG A O 1
ATOM 674 N N . TYR A 1 86 ? 9.739 -1.109 -12.103 1.00 61.31 86 TYR A N 1
ATOM 675 C CA . TYR A 1 86 ? 10.413 -0.914 -10.818 1.00 61.31 86 TYR A CA 1
ATOM 676 C C . TYR A 1 86 ? 11.540 -1.929 -10.702 1.00 61.31 86 TYR A C 1
ATOM 678 O O . TYR A 1 86 ? 11.372 -3.068 -11.143 1.00 61.31 86 TYR A O 1
ATOM 686 N N . ALA A 1 87 ? 12.645 -1.582 -10.044 1.00 50.72 87 ALA A N 1
ATOM 687 C CA . ALA A 1 87 ? 13.696 -2.549 -9.718 1.00 50.72 87 ALA A CA 1
ATOM 688 C C . ALA A 1 87 ? 13.155 -3.772 -8.936 1.00 50.72 87 ALA A C 1
ATOM 690 O O . ALA A 1 87 ? 13.695 -4.868 -9.057 1.00 50.72 87 ALA A O 1
ATOM 691 N N . GLY A 1 88 ? 12.043 -3.613 -8.202 1.00 52.75 88 GLY A N 1
ATOM 692 C CA . GLY A 1 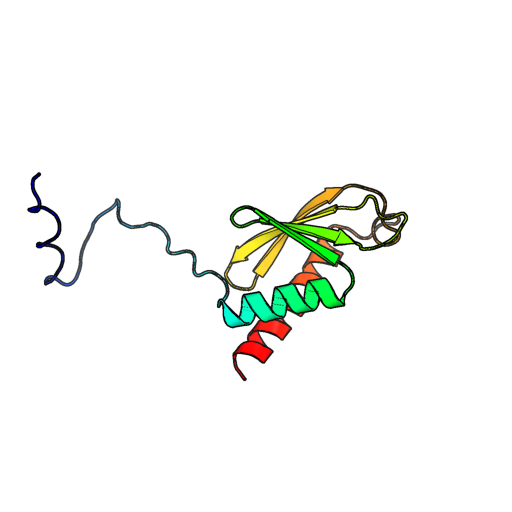88 ? 11.317 -4.713 -7.557 1.00 52.75 88 GLY A CA 1
ATOM 693 C C . GLY A 1 88 ? 10.394 -5.531 -8.476 1.00 52.75 88 GLY A C 1
ATOM 694 O O . GLY A 1 88 ? 10.116 -6.679 -8.150 1.00 52.75 88 GLY A O 1
ATOM 695 N N . PHE A 1 89 ? 9.959 -4.990 -9.622 1.00 55.22 89 PHE A N 1
ATOM 696 C CA . PHE A 1 89 ? 9.139 -5.684 -10.633 1.00 55.22 89 PHE A CA 1
ATOM 697 C C . PHE A 1 89 ? 9.974 -6.350 -11.733 1.00 55.22 89 PHE A C 1
ATOM 699 O O . PHE A 1 89 ? 9.529 -7.304 -12.369 1.00 55.22 89 PHE A O 1
ATOM 706 N N . SER A 1 90 ? 11.190 -5.862 -11.981 1.00 46.25 90 SER A N 1
ATOM 707 C CA . SER A 1 90 ? 11.942 -6.155 -13.204 1.00 46.25 90 SER A CA 1
ATOM 708 C C . SER A 1 90 ? 12.544 -7.562 -13.295 1.00 46.25 90 SER A C 1
ATOM 710 O O . SER A 1 90 ? 13.100 -7.898 -14.340 1.00 46.25 90 SER A O 1
ATOM 712 N N . ARG A 1 91 ? 12.402 -8.420 -12.274 1.00 42.56 91 ARG A N 1
ATOM 713 C CA . ARG A 1 91 ? 12.788 -9.843 -12.331 1.00 42.56 91 ARG A CA 1
ATOM 714 C C . ARG A 1 91 ? 11.901 -10.714 -11.434 1.00 42.56 91 ARG A C 1
ATOM 716 O O . ARG A 1 91 ? 12.178 -10.877 -10.253 1.00 42.56 91 ARG A O 1
ATOM 723 N N . GLY A 1 92 ? 10.846 -11.302 -11.998 1.00 46.88 92 GLY A N 1
ATOM 724 C CA . GLY A 1 92 ? 10.193 -12.500 -11.443 1.00 46.88 92 GLY A CA 1
ATOM 725 C C . GLY A 1 92 ? 9.409 -12.359 -10.128 1.00 46.88 92 GLY A C 1
ATOM 726 O O . GLY A 1 92 ? 8.832 -13.350 -9.681 1.00 46.88 92 GLY A O 1
ATOM 727 N N . LYS A 1 93 ? 9.328 -11.173 -9.513 1.00 52.75 93 LYS A N 1
ATOM 728 C CA . LYS A 1 93 ? 8.486 -10.951 -8.329 1.00 52.75 93 LYS A CA 1
ATOM 729 C C . LYS A 1 93 ? 7.042 -10.703 -8.771 1.00 52.75 93 LYS A C 1
ATOM 731 O O . LYS A 1 93 ? 6.675 -9.615 -9.200 1.00 52.75 93 LYS A O 1
ATOM 736 N N . LYS A 1 94 ? 6.256 -11.781 -8.756 1.00 60.81 94 LYS A N 1
ATOM 737 C CA . LYS A 1 94 ? 4.830 -11.823 -9.118 1.00 60.81 94 LYS A CA 1
ATOM 738 C C . LYS A 1 94 ? 4.012 -10.904 -8.196 1.00 60.81 94 LYS A C 1
ATOM 740 O O . LYS A 1 94 ? 4.443 -10.641 -7.078 1.00 60.81 94 LYS A O 1
ATOM 745 N N . ARG A 1 95 ? 2.825 -10.461 -8.636 1.00 65.50 95 ARG A N 1
ATOM 746 C CA . ARG A 1 95 ? 1.872 -9.631 -7.856 1.00 65.50 95 ARG A CA 1
ATOM 747 C C . ARG A 1 95 ? 1.697 -10.112 -6.404 1.00 65.50 95 ARG A C 1
ATOM 749 O O . ARG A 1 95 ? 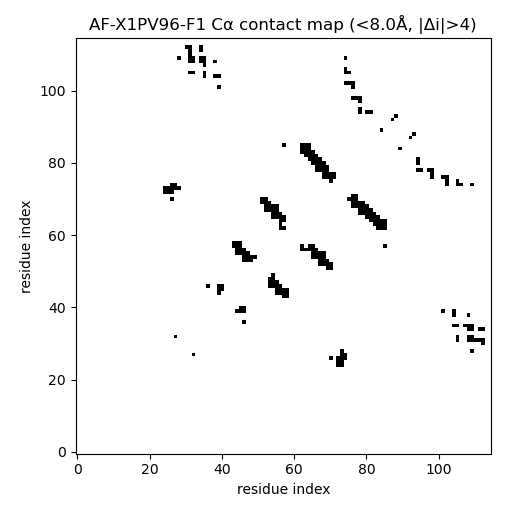1.725 -9.300 -5.488 1.00 65.50 95 ARG A O 1
ATOM 756 N N . SER A 1 96 ? 1.677 -11.431 -6.208 1.00 68.88 96 SER A N 1
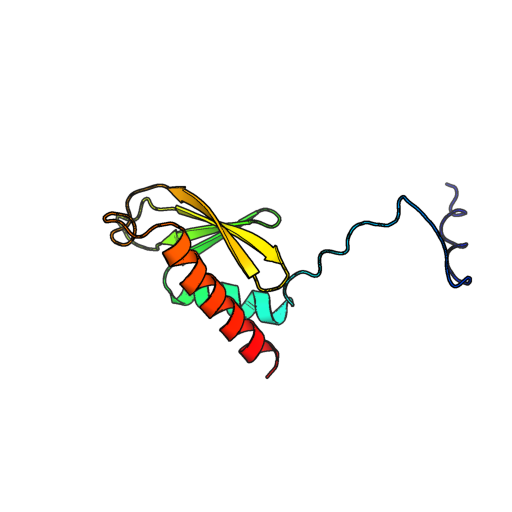ATOM 757 C CA . SER A 1 96 ? 1.605 -12.103 -4.904 1.00 68.88 96 SER A CA 1
ATOM 758 C C . SER A 1 96 ? 2.697 -11.700 -3.906 1.00 68.88 96 SER A C 1
ATOM 760 O O . SER A 1 96 ? 2.468 -11.721 -2.704 1.00 68.88 96 SER A O 1
ATOM 762 N N . TYR A 1 97 ? 3.890 -11.323 -4.380 1.00 72.94 97 TYR A N 1
ATOM 763 C CA . TYR A 1 97 ? 4.966 -10.838 -3.515 1.00 72.94 97 TYR A CA 1
ATOM 764 C C . TYR A 1 97 ? 4.556 -9.546 -2.809 1.00 72.94 97 TYR A C 1
ATOM 766 O O . TYR A 1 97 ? 4.745 -9.432 -1.606 1.00 72.94 97 TYR A O 1
ATOM 774 N N . PHE A 1 98 ? 3.962 -8.596 -3.538 1.00 74.81 98 PHE A N 1
ATOM 775 C CA . PHE A 1 98 ? 3.503 -7.331 -2.967 1.00 74.81 98 PHE A CA 1
ATOM 776 C C . PHE A 1 98 ? 2.302 -7.522 -2.050 1.00 74.81 98 PHE A C 1
ATOM 778 O O . PHE A 1 98 ? 2.282 -6.926 -0.980 1.00 74.81 98 PHE A O 1
ATOM 785 N N . GLU A 1 99 ? 1.364 -8.398 -2.411 1.00 81.12 99 GLU A N 1
ATOM 786 C CA . GLU A 1 99 ? 0.227 -8.735 -1.547 1.00 81.12 99 GLU A CA 1
ATOM 787 C C . GLU A 1 99 ? 0.688 -9.180 -0.156 1.00 81.12 99 GLU A C 1
ATOM 789 O O . GLU A 1 99 ? 0.134 -8.725 0.838 1.00 81.12 99 GLU A O 1
ATOM 794 N N . THR A 1 100 ? 1.744 -9.995 -0.055 1.00 84.31 100 THR A N 1
ATOM 795 C CA . THR A 1 100 ? 2.281 -10.407 1.251 1.00 84.31 100 THR A CA 1
ATOM 796 C C . THR A 1 100 ? 2.774 -9.222 2.091 1.00 84.31 100 THR A C 1
ATOM 798 O O . THR A 1 100 ? 2.462 -9.159 3.277 1.00 84.31 100 THR A O 1
ATOM 801 N N . TYR A 1 101 ? 3.505 -8.262 1.508 1.00 85.06 101 TYR A N 1
ATOM 802 C CA . TYR A 1 101 ? 3.964 -7.078 2.257 1.00 85.06 101 TYR A CA 1
ATOM 803 C C . TYR A 1 101 ? 2.812 -6.166 2.650 1.00 85.06 101 TYR A C 1
ATOM 805 O O . TYR A 1 101 ? 2.767 -5.705 3.785 1.00 85.06 101 TYR A O 1
ATOM 813 N N . ILE A 1 102 ? 1.885 -5.927 1.722 1.00 87.56 102 ILE A N 1
ATOM 814 C CA . ILE A 1 102 ? 0.731 -5.061 1.948 1.00 87.56 102 ILE A CA 1
ATOM 815 C C . ILE A 1 102 ? -0.133 -5.619 3.082 1.00 87.56 102 ILE A C 1
ATOM 817 O O . ILE A 1 102 ? -0.433 -4.888 4.020 1.00 87.56 102 ILE A O 1
ATOM 821 N N . ASN A 1 103 ? -0.456 -6.913 3.057 1.00 89.06 103 ASN A N 1
ATOM 822 C CA . ASN A 1 103 ? -1.234 -7.542 4.128 1.00 89.06 103 ASN A CA 1
ATOM 823 C C . ASN A 1 103 ? -0.461 -7.614 5.453 1.00 89.06 103 ASN A C 1
ATOM 825 O O . ASN A 1 103 ? -1.058 -7.483 6.520 1.00 89.06 103 ASN A O 1
ATOM 829 N N . GLY A 1 104 ? 0.868 -7.757 5.409 1.00 88.81 104 GLY A N 1
ATOM 830 C CA . GLY A 1 104 ? 1.708 -7.622 6.600 1.00 88.81 104 GLY A CA 1
ATOM 831 C C . GLY A 1 104 ? 1.589 -6.232 7.232 1.00 88.81 104 GLY A C 1
ATOM 832 O O . GLY A 1 104 ? 1.369 -6.114 8.434 1.00 88.81 104 GLY A O 1
ATOM 833 N N . TRP A 1 105 ? 1.653 -5.175 6.421 1.00 91.62 105 TRP A N 1
ATOM 834 C CA . TRP A 1 105 ? 1.470 -3.800 6.891 1.00 91.62 105 TRP A CA 1
ATOM 835 C C . TRP A 1 105 ? 0.051 -3.521 7.384 1.00 91.62 105 TRP A C 1
ATOM 837 O O . TRP A 1 105 ? -0.099 -2.815 8.377 1.00 91.62 105 TRP A O 1
ATOM 847 N N . ALA A 1 106 ? -0.971 -4.069 6.722 1.00 88.56 106 ALA A N 1
ATOM 848 C CA . ALA A 1 106 ? -2.357 -3.959 7.166 1.00 88.56 106 ALA A CA 1
ATOM 849 C C . ALA A 1 106 ? -2.532 -4.614 8.545 1.00 88.56 106 ALA A C 1
ATOM 851 O O . ALA A 1 106 ? -3.006 -3.968 9.472 1.00 88.56 106 ALA A O 1
ATOM 852 N N . THR A 1 107 ? -2.015 -5.833 8.726 1.00 90.75 107 THR A N 1
ATOM 853 C CA . THR A 1 107 ? -2.031 -6.540 10.018 1.00 90.75 107 THR A CA 1
ATOM 854 C C . THR A 1 107 ? -1.329 -5.736 11.117 1.00 90.75 107 THR A C 1
ATOM 856 O O . THR A 1 107 ? -1.859 -5.583 12.216 1.00 90.75 107 THR A O 1
ATOM 859 N N . GLU A 1 108 ? -0.142 -5.189 10.835 1.00 89.44 108 GLU A N 1
ATOM 860 C CA . GLU A 1 108 ? 0.569 -4.324 11.786 1.00 89.44 108 GLU A CA 1
ATOM 861 C C . GLU A 1 108 ? -0.253 -3.085 12.163 1.00 89.44 108 GLU A C 1
ATOM 863 O O . GLU A 1 108 ? -0.284 -2.705 13.333 1.00 89.44 108 GLU A O 1
ATOM 868 N N . ALA A 1 109 ? -0.928 -2.469 11.193 1.00 89.19 109 ALA A N 1
ATOM 869 C CA . ALA A 1 109 ? -1.748 -1.286 11.413 1.00 89.19 109 ALA A CA 1
ATOM 870 C C . ALA A 1 109 ? -2.986 -1.581 12.271 1.00 89.19 109 ALA A C 1
ATOM 872 O O . ALA A 1 109 ? -3.301 -0.798 13.166 1.00 89.19 109 ALA A O 1
ATOM 873 N N . VAL A 1 110 ? -3.639 -2.730 12.067 1.00 88.44 110 VAL A N 1
ATOM 874 C CA . VAL A 1 110 ? -4.747 -3.203 12.917 1.00 88.44 110 VAL A CA 1
ATOM 875 C C . VAL A 1 110 ? -4.278 -3.399 14.354 1.00 88.44 110 VAL A C 1
ATOM 877 O O . VAL A 1 110 ? -4.899 -2.894 15.289 1.00 88.44 110 VAL A O 1
ATOM 880 N N . LEU A 1 111 ? -3.142 -4.078 14.546 1.00 88.31 111 LEU A N 1
ATOM 881 C CA . LEU A 1 111 ? -2.575 -4.303 15.877 1.00 88.31 111 LEU A CA 1
ATOM 882 C C . LEU A 1 111 ? -2.201 -2.987 16.573 1.00 88.31 111 LEU A C 1
ATOM 884 O O . LEU A 1 111 ? -2.412 -2.849 17.776 1.00 88.31 111 LEU A O 1
ATOM 888 N N . GLN A 1 112 ? -1.674 -2.012 15.829 1.00 87.31 112 GLN A N 1
ATOM 889 C CA . GLN A 1 112 ? -1.372 -0.677 16.353 1.00 87.31 112 GLN A CA 1
ATOM 890 C C . GLN A 1 112 ? -2.628 0.135 16.675 1.00 87.31 112 GLN A C 1
ATOM 892 O O . GLN A 1 112 ? -2.624 0.906 17.630 1.00 87.31 112 GLN A O 1
ATOM 897 N N . ALA A 1 113 ? -3.702 -0.029 15.906 1.00 83.31 113 ALA A N 1
ATOM 898 C CA . ALA A 1 113 ? -4.967 0.645 16.155 1.00 83.31 113 ALA A CA 1
ATOM 899 C C . ALA A 1 113 ? -5.731 0.056 17.351 1.00 83.31 113 ALA A C 1
ATOM 901 O O . ALA A 1 113 ? -6.457 0.792 18.022 1.00 83.31 113 ALA A O 1
ATOM 902 N N . ALA A 1 114 ? -5.547 -1.231 17.646 1.00 78.56 114 ALA A N 1
ATOM 903 C CA . ALA A 1 114 ? -6.132 -1.892 18.812 1.00 78.56 114 ALA A CA 1
ATOM 904 C C . ALA A 1 114 ? -5.447 -1.520 20.145 1.00 78.56 114 ALA A C 1
ATOM 906 O O . ALA A 1 114 ? -6.047 -1.709 21.205 1.00 78.56 114 ALA A O 1
ATOM 907 N N . GLY A 1 115 ? -4.211 -1.005 20.092 1.00 66.44 115 GLY A N 1
ATOM 908 C CA . GLY A 1 115 ? -3.485 -0.421 21.230 1.00 66.44 115 GLY A CA 1
ATOM 909 C C . GLY A 1 115 ? -3.863 1.030 21.512 1.00 66.44 115 GLY A C 1
ATOM 910 O O . GLY A 1 115 ? -3.800 1.394 22.705 1.00 66.44 115 GLY A O 1
#

Radius of gyration: 19.65 Å; Cα contacts (8 Å, |Δi|>4): 146; chains: 1; bounding box: 58×30×36 Å

Solvent-accessible surface area (backbone atoms only — not comparable to full-atom values): 6869 Å² total; per-residue (Å²): 137,79,96,70,78,83,79,73,86,75,87,77,81,85,83,86,60,95,81,67,72,66,75,76,72,62,66,53,54,70,62,20,46,53,44,26,55,49,50,46,40,73,74,39,30,46,80,47,81,53,93,71,32,41,37,39,29,54,70,50,102,75,43,62,22,39,35,29,32,32,66,79,46,58,59,37,50,43,58,80,42,76,49,64,58,28,90,75,51,73,68,87,52,52,65,68,58,56,30,53,54,53,33,50,46,30,50,51,14,43,58,59,52,76,104

pLDDT: mean 72.67, std 17.99, range [39.41, 93.19]

Sequence (115 aa):
MPLRAILQCRLSQRIQCSQCWEEVKEEMDPKAKGEFLKKISINGFSIEERDNTLTLRPRGAEATAEITIEEVEPDVWRATGAAGRYAGFSRGKKRSYFETYINGWATEAVLQAAG

Secondary structure (DSSP, 8-state):
--TTSSSSSSS------TT-------PPPHHHHHHHHHHHHHTTEEEEEETTEEEEEE-STT---EEEEEEEETTEEEEEEEES--TTTSSS--HHHHHHHHHHHHHHHHHHHH-

Foldseek 3Di:
DDPPPPPPPPDDDDDDDPPPPPVPQPAADPQLVVQLQVVLVVVQWDWDDDDQKIWTWHNDPQTPKIWIWGCPHHLQIATPDIDDDDPCPPPDCDSVNVSVVSSVSSVVSSVVSVD

Organism: NCBI:txid412755